Protein AF-A0A967LLA6-F1 (afdb_monomer)

Nearest PDB structures (foldseek):
  8oy0-assembly1_D  TM=7.343E-01  e=7.115E-02  Acinetobacter baumannii ATCC 17978
  8oy0-assembly1_B  TM=7.685E-01  e=1.154E-01  Acinetobacter baumannii ATCC 17978
  8oy0-assembly1_A  TM=7.679E-01  e=1.236E-01  Acinetobacter baumannii ATCC 17978
  8oy0-assembly1_C  TM=7.634E-01  e=1.419E-01  Acin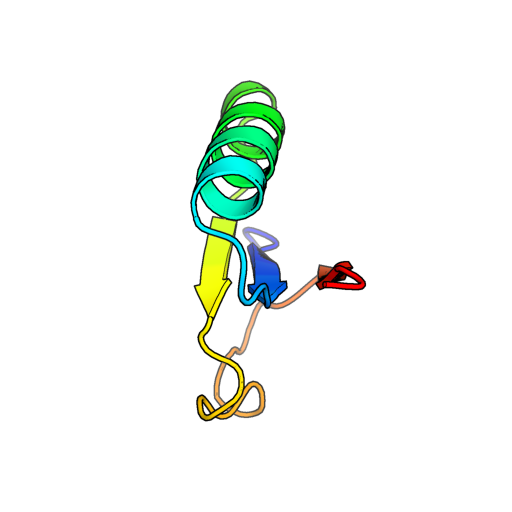etobacter baumannii ATCC 17978
  5jyv-assembly1_A  TM=6.761E-01  e=1.236E-01  Thermosynechococcus vestitus BP-1

Foldseek 3Di:
DQAEEEEEDPDPVVVVVVVVVCVVVVHHYDYDYPPDDPVPPPRYDYYHYDDD

Radius of gyration: 10.62 Å; Cα contacts (8 Å, |Δi|>4): 75; chains: 1; bounding box: 23×25×21 Å

Sequence (52 aa):
MAERVLITTSDLETAVHLRDAFQSHKLAVELLTPSEDIGDVEDAALLILTGG

Solvent-accessible surface area (backbone atoms only — not comparable to full-atom values): 3264 Å² total; per-residue (Å²): 132,79,57,24,36,39,36,35,55,81,46,68,68,59,49,51,54,53,48,53,54,42,44,75,72,73,44,47,71,48,83,39,55,93,85,59,77,68,87,80,52,90,49,67,71,44,82,44,77,59,93,113

Mean predicted aligned error: 3.9 Å

pLDDT: mean 88.02, std 8.28, range [56.84, 96.38]

Structure (mmCIF, N/CA/C/O backbone):
data_AF-A0A967LLA6-F1
#
_entry.id   AF-A0A967LLA6-F1
#
loop_
_atom_site.group_PDB
_atom_site.id
_atom_site.type_symbol
_atom_site.label_atom_id
_atom_site.label_alt_id
_atom_site.label_comp_id
_atom_site.label_asym_id
_atom_site.label_entity_id
_atom_site.label_seq_id
_atom_site.pdbx_PDB_ins_code
_atom_site.Cartn_x
_atom_site.Cartn_y
_atom_site.Cartn_z
_atom_site.occupancy
_atom_site.B_iso_or_equiv
_atom_site.auth_seq_id
_atom_site.auth_comp_id
_atom_site.auth_asym_id
_atom_site.auth_atom_id
_atom_site.pdbx_PDB_model_num
ATOM 1 N N . MET A 1 1 ? -12.992 -10.595 6.317 1.00 56.84 1 MET A N 1
ATOM 2 C CA . MET A 1 1 ? -11.767 -10.558 5.498 1.00 56.84 1 MET A CA 1
ATOM 3 C C . MET A 1 1 ? -11.244 -9.140 5.573 1.00 56.84 1 MET A C 1
ATOM 5 O O . MET A 1 1 ? -12.045 -8.225 5.414 1.00 56.84 1 MET A O 1
ATOM 9 N N . ALA A 1 2 ? -9.991 -8.950 5.982 1.00 62.09 2 ALA A N 1
ATOM 10 C CA . ALA A 1 2 ? -9.378 -7.626 6.005 1.00 62.09 2 ALA A CA 1
ATOM 11 C C . ALA A 1 2 ? -8.675 -7.444 4.660 1.00 62.09 2 ALA A C 1
ATOM 13 O O . ALA A 1 2 ? -7.612 -8.008 4.438 1.00 62.09 2 ALA A O 1
ATOM 14 N N . GLU A 1 3 ? -9.328 -6.722 3.759 1.00 85.12 3 GLU A N 1
ATOM 15 C CA . GLU A 1 3 ? -8.832 -6.457 2.411 1.00 85.12 3 GLU A CA 1
ATOM 16 C C . GLU A 1 3 ? -7.532 -5.640 2.468 1.00 85.12 3 GLU A C 1
ATOM 18 O O . GLU A 1 3 ? -7.455 -4.631 3.182 1.00 85.12 3 GLU A O 1
ATOM 23 N N . ARG A 1 4 ? -6.498 -6.089 1.744 1.00 90.69 4 ARG A N 1
ATOM 24 C CA . ARG A 1 4 ? -5.171 -5.463 1.723 1.00 90.69 4 ARG A CA 1
ATOM 25 C C . ARG A 1 4 ? -4.910 -4.721 0.416 1.00 90.69 4 ARG A C 1
ATOM 27 O O . ARG A 1 4 ? -5.171 -5.233 -0.672 1.00 90.69 4 ARG A O 1
ATOM 34 N N . VAL A 1 5 ? -4.352 -3.520 0.539 1.00 94.06 5 VAL A N 1
ATOM 35 C CA . VAL A 1 5 ? -3.849 -2.704 -0.568 1.00 94.06 5 VAL A CA 1
ATOM 36 C C . VAL A 1 5 ? -2.355 -2.963 -0.736 1.00 94.06 5 VAL A C 1
ATOM 38 O O . VAL A 1 5 ? -1.573 -2.733 0.186 1.00 94.06 5 VAL A O 1
ATOM 41 N N . LEU A 1 6 ? -1.969 -3.419 -1.919 1.00 94.06 6 LEU A N 1
ATOM 42 C CA . LEU A 1 6 ? -0.587 -3.605 -2.337 1.00 94.06 6 LEU A CA 1
ATOM 43 C C . LEU A 1 6 ? -0.126 -2.388 -3.130 1.00 94.06 6 LEU A C 1
ATOM 45 O O . LEU A 1 6 ? -0.821 -1.938 -4.043 1.00 94.06 6 LEU A O 1
ATOM 49 N N . ILE A 1 7 ? 1.048 -1.857 -2.806 1.00 93.25 7 ILE A N 1
ATOM 50 C CA . ILE A 1 7 ? 1.628 -0.710 -3.509 1.00 93.25 7 ILE A CA 1
ATOM 51 C C . ILE A 1 7 ? 3.033 -1.077 -3.968 1.00 93.25 7 ILE A C 1
ATOM 53 O O . ILE A 1 7 ? 3.897 -1.353 -3.140 1.00 93.25 7 ILE A O 1
ATOM 57 N N . THR A 1 8 ? 3.272 -1.006 -5.276 1.00 91.94 8 THR A N 1
ATOM 58 C CA . THR A 1 8 ? 4.612 -1.065 -5.862 1.00 91.94 8 THR A CA 1
ATOM 59 C C . THR A 1 8 ? 4.998 0.299 -6.413 1.00 91.94 8 THR A C 1
ATOM 61 O O . THR A 1 8 ? 4.270 0.918 -7.196 1.00 91.94 8 THR A O 1
ATOM 64 N N . THR A 1 9 ? 6.164 0.770 -5.982 1.00 88.88 9 THR A N 1
ATOM 65 C CA . THR A 1 9 ? 6.744 2.040 -6.408 1.00 88.88 9 THR A CA 1
ATOM 66 C C . THR A 1 9 ? 8.263 2.008 -6.261 1.00 88.88 9 THR A C 1
ATOM 68 O O . THR A 1 9 ? 8.806 1.332 -5.388 1.00 88.88 9 THR A O 1
ATOM 71 N N . SER A 1 10 ? 8.947 2.727 -7.145 1.00 89.19 10 SER A N 1
ATOM 72 C CA . SER A 1 10 ? 10.385 3.007 -7.109 1.00 89.19 10 SER A CA 1
ATOM 73 C C . SER A 1 10 ? 10.709 4.276 -6.304 1.00 89.19 10 SER A C 1
ATOM 75 O O . SER A 1 10 ? 11.874 4.522 -5.987 1.00 89.19 10 SER A O 1
ATOM 77 N N . ASP A 1 11 ? 9.691 5.070 -5.956 1.00 90.50 11 ASP A N 1
ATOM 78 C CA . ASP A 1 11 ? 9.818 6.382 -5.331 1.00 90.50 11 ASP A CA 1
ATOM 79 C C . ASP A 1 11 ? 9.397 6.342 -3.852 1.00 90.50 11 ASP A C 1
ATOM 81 O O . ASP A 1 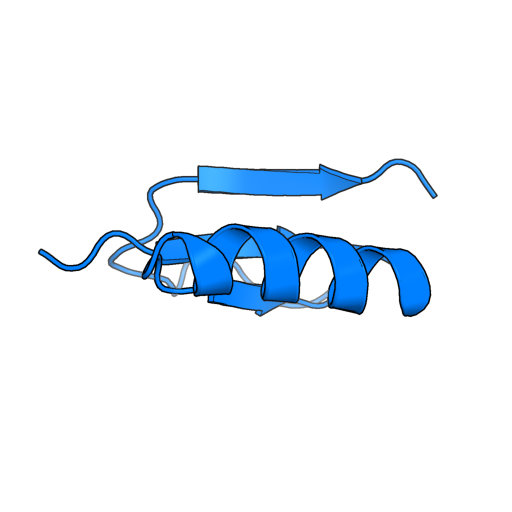11 ? 8.261 6.013 -3.496 1.00 90.50 11 ASP A O 1
ATOM 85 N N . LEU A 1 12 ? 10.337 6.680 -2.965 1.00 89.50 12 LEU A N 1
ATOM 86 C CA . LEU A 1 12 ? 10.140 6.575 -1.518 1.00 89.50 12 LEU A CA 1
ATOM 87 C C . LEU A 1 12 ? 9.123 7.593 -0.984 1.00 89.50 12 LEU A C 1
ATOM 89 O O . LEU A 1 12 ? 8.371 7.280 -0.060 1.00 89.50 12 LEU A O 1
ATOM 93 N N . GLU A 1 13 ? 9.092 8.802 -1.542 1.00 93.25 13 GLU A N 1
ATOM 94 C CA . GLU A 1 13 ? 8.162 9.851 -1.115 1.00 93.25 13 GLU A CA 1
ATOM 95 C C . GLU A 1 13 ? 6.718 9.447 -1.436 1.00 93.25 13 GLU A C 1
ATOM 97 O O . GLU A 1 13 ? 5.830 9.492 -0.582 1.00 93.25 13 GLU A O 1
ATOM 102 N N . THR A 1 14 ? 6.509 8.933 -2.643 1.00 92.12 14 THR A N 1
ATOM 103 C CA . THR A 1 14 ? 5.240 8.392 -3.122 1.00 92.12 14 THR A CA 1
ATOM 104 C C . THR A 1 14 ? 4.791 7.200 -2.279 1.00 92.12 14 THR A C 1
ATOM 106 O O . THR A 1 14 ? 3.617 7.130 -1.908 1.00 92.12 14 THR A O 1
ATOM 109 N N . ALA A 1 15 ? 5.707 6.298 -1.904 1.00 91.81 15 ALA A N 1
ATOM 110 C CA . ALA A 1 15 ? 5.405 5.174 -1.015 1.00 91.81 15 ALA A CA 1
ATOM 111 C C . ALA A 1 15 ? 4.843 5.643 0.335 1.00 91.81 15 ALA A C 1
ATOM 113 O O . ALA A 1 15 ? 3.840 5.109 0.814 1.00 91.81 15 ALA A O 1
ATOM 114 N N . VAL A 1 16 ? 5.476 6.654 0.940 1.00 93.75 16 VAL A N 1
ATOM 115 C CA . VAL A 1 16 ? 5.049 7.226 2.224 1.00 93.75 16 VAL A CA 1
ATOM 116 C C . VAL A 1 16 ? 3.687 7.897 2.084 1.00 93.75 16 VAL A C 1
ATOM 118 O O . VAL A 1 16 ? 2.779 7.577 2.848 1.00 93.75 16 VAL A O 1
ATOM 121 N N . HIS A 1 17 ? 3.506 8.756 1.079 1.00 95.00 17 HIS A N 1
ATOM 122 C CA . HIS A 1 17 ? 2.242 9.460 0.865 1.00 95.00 17 HIS A CA 1
ATOM 123 C C . HIS A 1 17 ? 1.068 8.507 0.625 1.00 95.00 17 HIS A C 1
ATOM 125 O O . HIS A 1 17 ? 0.006 8.679 1.227 1.00 95.00 17 HIS A O 1
ATOM 131 N N . LEU A 1 18 ? 1.247 7.484 -0.217 1.00 93.88 18 LEU A N 1
ATOM 132 C CA . LEU A 1 18 ? 0.191 6.509 -0.482 1.00 93.88 18 LEU A CA 1
ATOM 133 C C . LEU A 1 18 ? -0.125 5.684 0.765 1.00 93.88 18 LEU A C 1
ATOM 135 O O . LEU A 1 18 ? -1.294 5.557 1.129 1.00 93.88 18 LEU A O 1
ATOM 139 N N . ARG A 1 19 ? 0.897 5.163 1.456 1.00 94.31 19 ARG A N 1
ATOM 140 C CA . ARG A 1 19 ? 0.699 4.385 2.684 1.00 94.31 19 ARG A CA 1
ATOM 141 C C . ARG A 1 19 ? -0.079 5.183 3.724 1.00 94.31 19 ARG A C 1
ATOM 143 O O . ARG A 1 19 ? -1.070 4.679 4.250 1.00 94.31 19 ARG A O 1
ATOM 150 N N . ASP A 1 20 ? 0.343 6.413 3.996 1.00 96.06 20 ASP A N 1
ATOM 151 C CA . ASP A 1 20 ? -0.263 7.251 5.029 1.00 96.06 20 ASP A CA 1
ATOM 152 C C . ASP A 1 20 ? -1.712 7.616 4.661 1.00 96.06 20 ASP A C 1
ATOM 154 O O . ASP A 1 20 ? -2.599 7.580 5.520 1.00 96.06 20 ASP A O 1
ATOM 158 N N . ALA A 1 21 ? -1.993 7.865 3.376 1.00 95.81 21 ALA A N 1
ATOM 159 C CA . ALA A 1 21 ? -3.350 8.096 2.888 1.00 95.81 21 ALA A CA 1
ATOM 160 C C . ALA A 1 21 ? -4.266 6.888 3.152 1.00 95.81 21 ALA A C 1
ATOM 162 O O . ALA A 1 21 ? -5.313 7.041 3.783 1.00 95.81 21 ALA A O 1
ATOM 163 N N . PHE A 1 22 ? -3.875 5.675 2.754 1.00 94.62 22 PHE A N 1
ATOM 164 C CA . PHE A 1 22 ? -4.691 4.471 2.971 1.00 94.62 22 PHE A CA 1
ATOM 165 C C . PHE A 1 22 ? -4.828 4.102 4.455 1.00 94.62 22 PHE A C 1
ATOM 167 O O . PHE A 1 22 ? -5.920 3.746 4.910 1.00 94.62 22 PHE A O 1
ATOM 174 N N . GLN A 1 23 ? -3.762 4.257 5.241 1.00 93.56 23 GLN A N 1
ATOM 175 C CA . GLN A 1 23 ? -3.805 4.029 6.685 1.00 93.56 23 GLN A CA 1
ATOM 176 C C . GLN A 1 23 ? -4.733 5.019 7.403 1.00 93.56 23 GLN A C 1
ATOM 178 O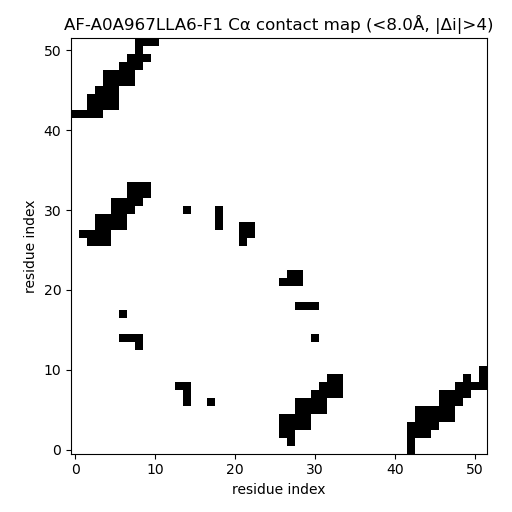 O . GLN A 1 23 ? -5.426 4.622 8.342 1.00 93.56 23 GLN A O 1
ATOM 183 N N . SER A 1 24 ? -4.836 6.272 6.937 1.00 96.38 24 SER A N 1
ATOM 184 C CA . SER A 1 24 ? -5.797 7.249 7.480 1.00 96.38 24 SER A CA 1
ATOM 185 C C . SER A 1 24 ? -7.260 6.801 7.321 1.00 96.38 24 SER A C 1
ATOM 187 O O . SER A 1 24 ? -8.114 7.135 8.145 1.00 96.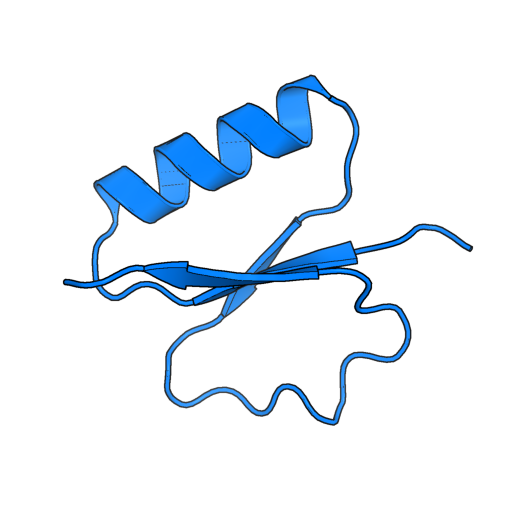38 24 SER A O 1
ATOM 189 N N . HIS A 1 25 ? -7.531 5.953 6.325 1.00 93.19 25 HIS A N 1
ATOM 190 C CA . HIS A 1 25 ? -8.822 5.309 6.087 1.00 93.19 25 HIS A CA 1
ATOM 191 C C . HIS A 1 25 ? -8.955 3.926 6.747 1.00 93.19 25 HIS A C 1
ATOM 193 O O . HIS A 1 25 ? -9.947 3.237 6.519 1.00 93.19 25 HIS A O 1
ATOM 199 N N . LYS A 1 26 ? -8.001 3.532 7.606 1.00 92.94 26 LYS A N 1
ATOM 200 C CA . LYS A 1 26 ? -7.949 2.232 8.303 1.00 92.94 26 LYS A CA 1
ATOM 201 C C . LYS A 1 26 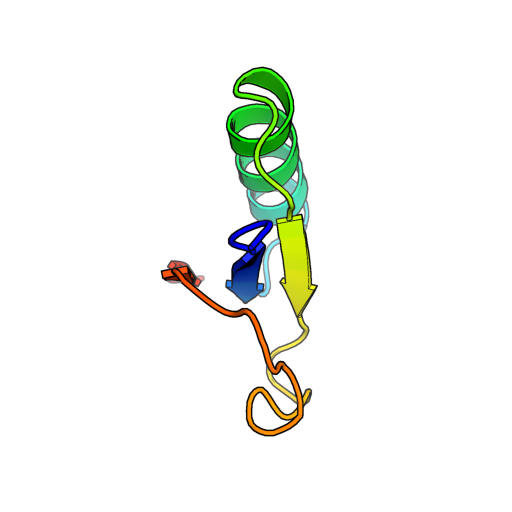? -7.868 1.026 7.361 1.00 92.94 26 LYS A C 1
ATOM 203 O O . LYS A 1 26 ? -8.315 -0.063 7.719 1.00 92.94 26 LYS A O 1
ATOM 208 N N . LEU A 1 27 ? -7.302 1.214 6.172 1.00 92.38 27 LEU A N 1
ATOM 209 C CA . LEU A 1 27 ? -7.060 0.132 5.224 1.00 92.38 27 LEU A CA 1
ATOM 210 C C . LEU A 1 27 ? -5.708 -0.525 5.515 1.00 92.38 27 LEU A C 1
ATOM 212 O O . LEU A 1 27 ? -4.744 0.150 5.884 1.00 92.38 27 LEU A O 1
ATOM 216 N N . ALA A 1 28 ? -5.645 -1.850 5.370 1.00 92.44 28 ALA A N 1
ATOM 217 C CA . ALA A 1 28 ? -4.393 -2.586 5.481 1.00 92.44 28 ALA A CA 1
ATOM 218 C C . ALA A 1 28 ? -3.548 -2.318 4.233 1.00 92.44 28 ALA A C 1
ATOM 220 O O . ALA A 1 28 ? -4.045 -2.438 3.115 1.00 92.44 28 ALA A O 1
ATOM 221 N N . VAL A 1 29 ? -2.281 -1.955 4.427 1.00 93.44 29 VAL A N 1
ATOM 222 C CA . VAL A 1 29 ? -1.367 -1.588 3.340 1.00 93.44 29 VAL A CA 1
ATOM 223 C C . VAL A 1 29 ? -0.089 -2.392 3.454 1.00 93.44 29 VAL A C 1
ATOM 225 O O . VAL A 1 29 ? 0.478 -2.498 4.541 1.00 93.44 29 VAL A O 1
ATOM 228 N N . GLU A 1 30 ? 0.386 -2.884 2.320 1.00 92.44 30 GLU A N 1
ATOM 229 C CA . GLU A 1 30 ? 1.683 -3.526 2.173 1.00 92.44 30 GLU A CA 1
ATOM 230 C C . GLU A 1 30 ? 2.435 -2.893 0.999 1.00 92.44 30 GLU A C 1
ATOM 232 O O . GLU A 1 30 ? 1.896 -2.709 -0.095 1.00 92.44 30 GLU A O 1
ATOM 237 N N . LEU A 1 31 ? 3.670 -2.478 1.279 1.00 91.25 31 LEU A N 1
ATOM 238 C CA . LEU A 1 31 ? 4.582 -1.922 0.288 1.00 91.25 31 LEU A CA 1
ATOM 239 C C . LEU A 1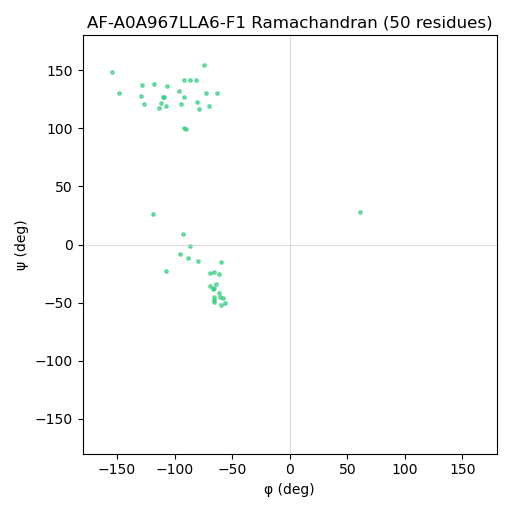 31 ? 5.407 -3.072 -0.275 1.00 91.25 31 LEU A C 1
ATOM 241 O O . LEU A 1 31 ? 6.041 -3.789 0.494 1.00 91.25 31 LEU A O 1
ATOM 245 N N . LEU A 1 32 ? 5.411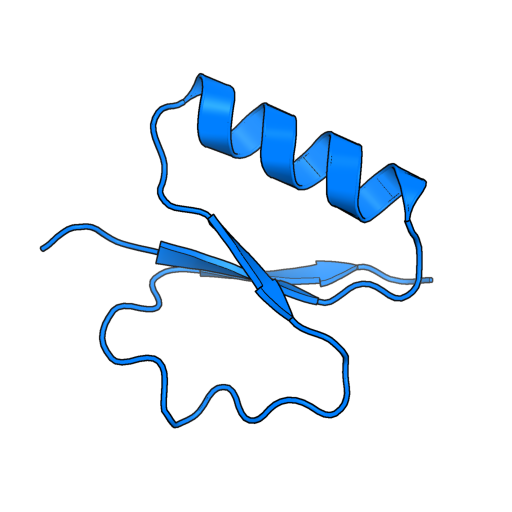 -3.199 -1.595 1.00 88.94 32 LEU A N 1
ATOM 246 C CA . LEU A 1 32 ? 6.156 -4.216 -2.319 1.00 88.94 32 LEU A CA 1
ATOM 247 C C . LEU A 1 32 ? 7.179 -3.555 -3.232 1.00 88.94 32 LEU A C 1
ATOM 249 O O . LEU A 1 32 ? 6.897 -2.575 -3.928 1.00 88.94 32 LEU A O 1
ATOM 253 N N . THR A 1 33 ? 8.367 -4.128 -3.266 1.00 82.62 33 THR A N 1
ATOM 254 C CA . THR A 1 33 ? 9.382 -3.844 -4.270 1.00 82.62 33 THR A CA 1
ATOM 255 C C . THR A 1 33 ? 9.006 -4.502 -5.604 1.00 82.62 33 THR A C 1
ATOM 257 O O . THR A 1 33 ? 8.338 -5.535 -5.614 1.00 82.62 33 THR A O 1
ATOM 260 N N . PRO A 1 34 ? 9.475 -3.976 -6.752 1.00 75.62 34 PRO A N 1
ATOM 261 C CA . PRO A 1 34 ? 9.161 -4.546 -8.070 1.00 75.62 34 PRO A CA 1
ATOM 262 C C . PRO A 1 34 ? 9.603 -6.006 -8.275 1.00 75.62 34 PRO A C 1
ATOM 264 O O . PRO A 1 34 ? 9.210 -6.638 -9.251 1.00 75.62 34 PRO A O 1
ATOM 267 N N . SER A 1 35 ? 10.478 -6.510 -7.405 1.00 78.75 35 SER A N 1
ATOM 268 C CA . SER A 1 35 ? 11.021 -7.869 -7.427 1.00 78.75 35 SER A CA 1
ATOM 269 C C . SER A 1 35 ? 10.272 -8.857 -6.532 1.00 78.75 35 SER A C 1
ATOM 271 O O . SER A 1 35 ? 10.594 -10.043 -6.566 1.00 78.75 35 SER A O 1
ATOM 273 N N . GLU A 1 36 ? 9.332 -8.393 -5.709 1.00 81.56 36 GLU A N 1
ATOM 274 C CA . GLU A 1 36 ? 8.548 -9.264 -4.834 1.00 81.56 36 GLU A CA 1
ATOM 275 C C . GLU A 1 36 ? 7.387 -9.919 -5.586 1.00 81.56 36 GLU A C 1
ATOM 277 O O . GLU A 1 36 ? 6.753 -9.311 -6.451 1.00 81.56 36 GLU A O 1
ATOM 282 N N . ASP A 1 37 ? 7.128 -11.186 -5.257 1.00 81.69 37 ASP A N 1
ATOM 283 C CA . ASP A 1 37 ? 6.034 -11.954 -5.839 1.00 81.69 37 ASP A CA 1
ATOM 284 C C . ASP A 1 37 ? 4.713 -11.599 -5.143 1.00 81.69 37 ASP A C 1
ATOM 286 O O . ASP A 1 37 ? 4.570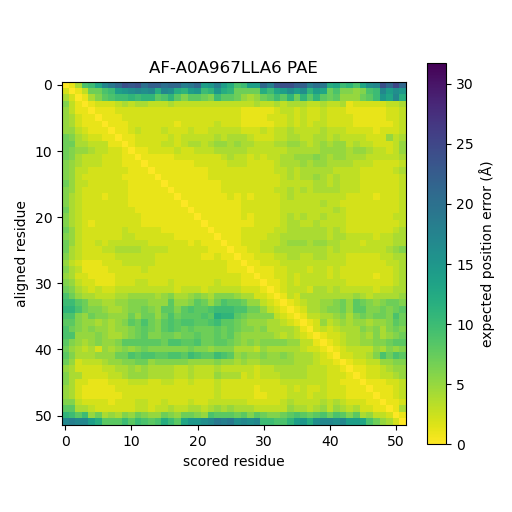 -11.729 -3.929 1.00 81.69 37 ASP A O 1
ATOM 290 N N . ILE A 1 38 ? 3.733 -11.150 -5.927 1.00 83.31 38 ILE A N 1
ATOM 291 C CA . ILE A 1 38 ? 2.379 -10.834 -5.453 1.00 83.31 38 ILE A CA 1
ATOM 292 C C . ILE A 1 38 ? 1.504 -12.085 -5.286 1.00 83.31 38 ILE A C 1
ATOM 294 O O . ILE A 1 38 ? 0.435 -11.999 -4.682 1.00 83.31 38 ILE A O 1
ATOM 298 N N . GLY A 1 39 ? 1.923 -13.232 -5.833 1.00 82.88 39 GLY A N 1
ATOM 299 C CA . GLY A 1 39 ? 1.158 -14.479 -5.839 1.00 82.88 39 GLY A CA 1
ATOM 300 C C . GLY A 1 39 ? 0.930 -15.089 -4.456 1.00 82.88 39 GLY A C 1
ATOM 301 O O . GLY A 1 39 ? -0.054 -15.802 -4.273 1.00 82.88 39 GLY A O 1
ATOM 302 N N . ASP A 1 40 ? 1.781 -14.763 -3.482 1.00 81.00 40 ASP A N 1
ATOM 303 C CA . ASP A 1 40 ? 1.683 -15.259 -2.103 1.00 81.00 40 ASP A CA 1
ATOM 304 C C . ASP A 1 40 ? 0.766 -14.397 -1.207 1.00 81.00 40 ASP A C 1
ATOM 306 O O . ASP A 1 40 ? 0.561 -14.711 -0.032 1.00 81.00 40 ASP A O 1
ATOM 310 N N . VAL A 1 41 ? 0.184 -13.308 -1.728 1.00 84.81 41 VAL A N 1
ATOM 311 C CA . VAL A 1 41 ? -0.704 -12.431 -0.949 1.00 84.81 41 VAL A CA 1
ATOM 312 C C . VAL A 1 41 ? -2.160 -12.894 -1.061 1.00 84.81 41 VAL A C 1
ATOM 314 O O . VAL A 1 41 ? -2.872 -12.556 -2.004 1.00 84.81 41 VAL A O 1
ATOM 317 N N . GLU A 1 42 ? -2.632 -13.619 -0.047 1.00 81.62 42 GLU A N 1
ATOM 318 C CA . GLU A 1 42 ? -3.958 -14.263 -0.058 1.00 81.62 42 GLU A CA 1
ATOM 319 C C . GLU A 1 42 ? -5.162 -13.291 0.011 1.00 81.62 42 GLU A C 1
ATOM 321 O O . GLU A 1 42 ? -6.243 -13.631 -0.465 1.00 81.62 42 GLU A O 1
ATOM 326 N N . ASP A 1 43 ? -4.993 -12.075 0.551 1.00 87.50 43 ASP A N 1
ATOM 327 C CA . ASP A 1 43 ? -6.081 -11.101 0.802 1.00 87.50 43 ASP A CA 1
ATOM 328 C C . ASP A 1 43 ? -5.914 -9.774 0.023 1.00 87.50 43 ASP A C 1
ATOM 330 O O . ASP A 1 43 ? -6.374 -8.706 0.453 1.00 87.50 43 ASP A O 1
ATOM 334 N N . ALA A 1 44 ? -5.216 -9.802 -1.115 1.00 89.69 44 ALA A N 1
ATOM 335 C CA . ALA A 1 44 ? -5.013 -8.615 -1.943 1.00 89.69 44 ALA A CA 1
ATOM 336 C C . ALA A 1 44 ? -6.323 -8.172 -2.625 1.00 89.69 44 ALA A C 1
ATOM 338 O O . ALA A 1 44 ? -6.890 -8.896 -3.441 1.00 89.69 44 ALA A O 1
ATOM 339 N N . ALA A 1 45 ? -6.780 -6.953 -2.329 1.00 91.06 45 ALA A N 1
ATOM 340 C CA .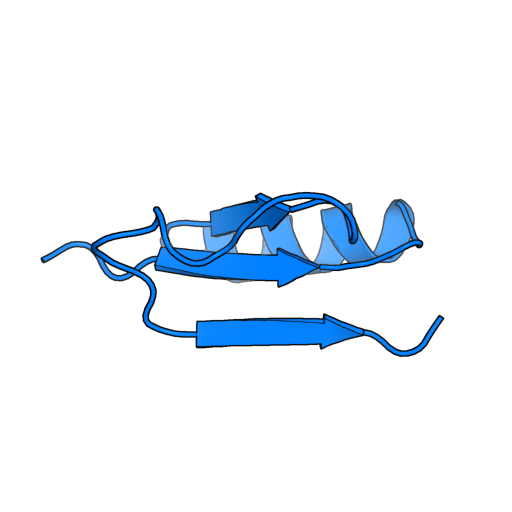 ALA A 1 45 ? -7.995 -6.373 -2.913 1.00 91.06 45 ALA A CA 1
ATOM 341 C C . ALA A 1 45 ? -7.709 -5.266 -3.938 1.00 91.06 45 ALA A C 1
ATOM 343 O O . ALA A 1 45 ? -8.541 -4.975 -4.797 1.00 91.06 45 ALA A O 1
ATOM 344 N N . LEU A 1 46 ? -6.534 -4.637 -3.852 1.00 91.38 46 LEU A N 1
ATOM 345 C CA . LEU A 1 46 ? -6.113 -3.566 -4.749 1.00 91.38 46 LEU A CA 1
ATOM 346 C C . LEU A 1 46 ? -4.598 -3.607 -4.936 1.00 91.38 46 LEU A C 1
ATOM 348 O O . LEU A 1 46 ? -3.867 -3.625 -3.951 1.00 91.38 46 LEU A O 1
ATOM 352 N N . LEU A 1 47 ? -4.141 -3.560 -6.188 1.00 91.81 47 LEU A N 1
ATOM 353 C CA . LEU A 1 47 ? -2.737 -3.357 -6.543 1.00 91.81 47 LEU A CA 1
ATOM 354 C C . LEU A 1 47 ? -2.565 -1.971 -7.169 1.00 91.81 47 LEU A C 1
ATOM 356 O O . LEU A 1 47 ? -3.244 -1.632 -8.139 1.00 91.81 47 LEU A O 1
ATOM 360 N N . ILE A 1 48 ? -1.637 -1.189 -6.627 1.00 92.12 48 ILE A N 1
ATOM 361 C CA . ILE A 1 48 ? -1.277 0.142 -7.111 1.00 92.12 48 ILE A CA 1
ATOM 362 C C . ILE A 1 48 ? 0.134 0.087 -7.677 1.00 92.12 48 ILE A C 1
ATOM 364 O O . ILE A 1 48 ? 1.085 -0.242 -6.972 1.00 92.12 48 ILE A O 1
ATOM 368 N N . LEU A 1 49 ? 0.253 0.448 -8.952 1.00 91.00 49 LEU A N 1
ATOM 369 C CA . LEU A 1 49 ? 1.518 0.609 -9.656 1.00 91.00 49 LEU A CA 1
ATOM 370 C C . LEU A 1 49 ? 1.672 2.089 -9.993 1.00 91.00 49 LEU A C 1
ATOM 372 O O . LEU A 1 49 ? 0.849 2.647 -10.721 1.00 91.00 49 LEU A O 1
ATOM 376 N N . THR A 1 50 ? 2.697 2.740 -9.453 1.00 88.25 50 THR A N 1
ATOM 377 C CA . THR A 1 50 ? 2.971 4.145 -9.777 1.00 88.25 50 THR A CA 1
ATOM 378 C C . THR A 1 50 ? 3.944 4.249 -10.942 1.00 88.25 50 THR A C 1
ATOM 380 O O . THR A 1 50 ? 4.903 3.485 -11.013 1.00 88.25 50 THR A O 1
ATOM 383 N N . GLY A 1 51 ? 3.724 5.216 -11.835 1.00 81.75 51 GLY A N 1
ATOM 384 C CA . GLY A 1 51 ? 4.693 5.560 -12.874 1.00 81.75 51 GLY A CA 1
ATOM 385 C C . GLY A 1 51 ? 5.812 6.423 -12.297 1.00 81.75 51 GLY A C 1
ATOM 386 O O . GLY A 1 51 ? 5.535 7.527 -11.833 1.00 81.75 51 GLY A O 1
ATOM 387 N N . GLY A 1 52 ? 7.041 5.906 -12.329 1.00 64.81 52 GLY A N 1
ATOM 388 C CA . GLY A 1 52 ? 8.257 6.537 -11.808 1.00 64.81 52 GLY A CA 1
ATOM 389 C C . GLY A 1 52 ? 9.478 5.683 -12.101 1.00 64.81 52 GLY A C 1
ATOM 390 O O . GLY A 1 52 ? 9.475 4.505 -11.677 1.00 64.81 52 GLY A O 1
#

Secondary structure (DSSP, 8-state):
---EEEEE-S-HHHHHHHHHHHHHTT-EEEEE-TTS-GGG-TTEEEEEE---